Protein AF-A0A962MUT1-F1 (afdb_monomer_lite)

pLDDT: mean 72.92, std 14.72, range [40.44, 90.81]

Secondary structure (DSSP, 8-state):
------EEEEEEEEETTEEEEEEEEEESSHHHHHHHHHTT--TTT--EEEEEEPPPHHHHHSSPP-----------

Sequence (76 aa):
MATDLTYPYIARLILAGRVVQTLEFEAADDRAAWQHANDGIDPLRGLWVAVERKPDPQQAMDLPPAPNVSKEASGR

Structure (mmCIF, N/CA/C/O backbone):
data_AF-A0A962MUT1-F1
#
_entry.id   AF-A0A962MUT1-F1
#
loop_
_atom_site.group_PDB
_atom_site.id
_atom_site.type_symbol
_atom_site.label_atom_id
_atom_site.label_alt_id
_atom_site.label_comp_id
_atom_site.label_asym_id
_atom_site.label_entity_id
_atom_site.label_seq_id
_atom_site.pdbx_PDB_ins_code
_atom_site.Cartn_x
_atom_site.Cartn_y
_atom_site.Cartn_z
_atom_site.occupancy
_atom_site.B_iso_or_equiv
_atom_site.auth_seq_id
_atom_site.auth_comp_id
_atom_site.auth_asym_id
_atom_site.auth_atom_id
_atom_site.pdbx_PDB_model_num
ATOM 1 N N . MET A 1 1 ? 18.720 -9.191 -22.399 1.00 40.44 1 MET A N 1
ATOM 2 C CA . MET A 1 1 ? 17.767 -9.575 -21.341 1.00 40.44 1 MET A CA 1
ATOM 3 C C . MET A 1 1 ? 17.285 -8.273 -20.740 1.00 40.44 1 MET A C 1
ATOM 5 O O . MET A 1 1 ? 18.122 -7.546 -20.225 1.00 40.44 1 MET A O 1
ATOM 9 N N . ALA A 1 2 ? 16.025 -7.895 -20.960 1.00 46.94 2 ALA A N 1
ATOM 10 C CA . ALA A 1 2 ? 15.478 -6.701 -20.327 1.00 46.94 2 ALA A CA 1
ATOM 11 C C . ALA A 1 2 ? 15.333 -7.029 -18.841 1.00 46.94 2 ALA A C 1
ATOM 13 O O . ALA A 1 2 ? 14.563 -7.917 -18.484 1.00 46.94 2 ALA A O 1
ATOM 14 N N . THR A 1 3 ? 16.151 -6.412 -17.998 1.00 56.22 3 THR A N 1
ATOM 15 C CA . THR A 1 3 ? 15.870 -6.353 -16.569 1.00 56.22 3 THR A CA 1
ATOM 16 C C . THR A 1 3 ? 14.574 -5.566 -16.468 1.00 56.22 3 THR A C 1
ATOM 18 O O . THR A 1 3 ? 14.573 -4.369 -16.751 1.00 56.22 3 THR A O 1
ATOM 21 N N . ASP A 1 4 ? 13.464 -6.247 -16.196 1.00 66.69 4 ASP A N 1
ATOM 22 C CA . ASP A 1 4 ? 12.210 -5.574 -15.878 1.00 66.69 4 ASP A CA 1
ATOM 23 C C . ASP A 1 4 ? 12.512 -4.710 -14.649 1.00 66.69 4 ASP A C 1
ATOM 25 O O . ASP A 1 4 ? 12.857 -5.227 -13.586 1.00 66.69 4 ASP A O 1
ATOM 29 N N . LEU A 1 5 ? 12.578 -3.394 -14.847 1.00 82.19 5 LEU A N 1
ATOM 30 C CA . LEU A 1 5 ? 12.923 -2.444 -13.797 1.00 82.19 5 LEU A CA 1
ATOM 31 C C . LEU A 1 5 ? 11.750 -2.410 -12.823 1.00 82.19 5 LEU A C 1
ATOM 33 O O . LEU A 1 5 ? 10.765 -1.719 -13.064 1.00 82.19 5 LEU A O 1
ATOM 37 N N . THR A 1 6 ? 11.848 -3.178 -11.743 1.00 86.06 6 THR A N 1
ATOM 38 C CA . THR A 1 6 ? 10.889 -3.143 -10.645 1.00 86.06 6 THR A CA 1
ATOM 39 C C . THR A 1 6 ? 11.365 -2.194 -9.555 1.00 86.06 6 THR A C 1
ATOM 41 O O . THR A 1 6 ? 12.560 -1.970 -9.349 1.00 86.06 6 THR A O 1
ATOM 44 N N . TYR A 1 7 ? 10.403 -1.602 -8.859 1.00 86.38 7 TYR A N 1
ATOM 45 C CA . TYR A 1 7 ? 10.636 -0.665 -7.775 1.00 86.38 7 TYR A CA 1
ATOM 46 C C . TYR A 1 7 ? 9.903 -1.120 -6.517 1.00 86.38 7 TYR A C 1
ATOM 48 O O . TYR A 1 7 ? 8.837 -1.727 -6.622 1.00 86.38 7 TYR A O 1
ATOM 56 N N . PRO A 1 8 ? 10.439 -0.816 -5.326 1.00 89.62 8 PRO A N 1
ATOM 57 C CA . PRO A 1 8 ? 9.784 -1.159 -4.076 1.00 89.62 8 PRO A CA 1
ATOM 58 C C . PRO A 1 8 ? 8.578 -0.249 -3.812 1.00 89.62 8 PRO A C 1
ATOM 60 O O . PRO A 1 8 ? 8.676 0.978 -3.883 1.00 89.62 8 PRO A O 1
ATOM 63 N N . TYR A 1 9 ? 7.456 -0.850 -3.434 1.00 89.75 9 TYR A N 1
ATOM 64 C CA . TYR A 1 9 ? 6.197 -0.202 -3.079 1.00 89.75 9 TYR A CA 1
ATOM 65 C C . TYR A 1 9 ? 5.729 -0.638 -1.689 1.00 89.75 9 TYR A C 1
ATOM 67 O O . TYR A 1 9 ? 6.044 -1.730 -1.215 1.00 89.75 9 TYR A O 1
ATOM 75 N N . ILE A 1 10 ? 4.955 0.229 -1.037 1.00 90.19 10 ILE A N 1
ATOM 76 C CA . ILE A 1 10 ? 4.217 -0.069 0.190 1.00 90.19 10 ILE A CA 1
ATOM 77 C C . ILE A 1 10 ? 2.740 0.196 -0.066 1.00 90.19 10 ILE A C 1
ATOM 79 O O . ILE A 1 10 ? 2.355 1.323 -0.375 1.00 90.19 10 ILE A O 1
ATOM 83 N N . ALA A 1 11 ? 1.904 -0.816 0.143 1.00 88.94 11 ALA A N 1
ATOM 84 C CA . ALA A 1 11 ? 0.465 -0.644 0.266 1.00 88.94 11 ALA A CA 1
ATOM 85 C C . ALA A 1 11 ? 0.053 -0.555 1.744 1.00 88.94 11 ALA A C 1
ATOM 87 O O . ALA A 1 11 ? 0.599 -1.257 2.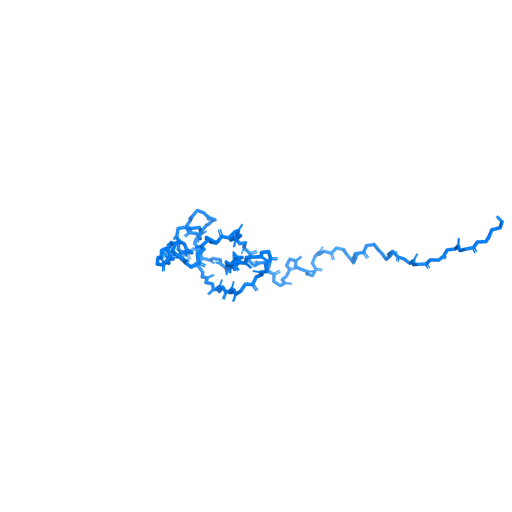600 1.00 88.94 11 ALA A O 1
ATOM 88 N N . ARG A 1 12 ? -0.915 0.315 2.057 1.00 88.12 12 ARG A N 1
ATOM 89 C CA . ARG A 1 12 ? -1.474 0.525 3.406 1.00 88.12 12 ARG A CA 1
ATOM 90 C C . ARG A 1 12 ? -2.987 0.320 3.425 1.00 88.12 12 ARG A C 1
ATOM 92 O O . ARG A 1 12 ? -3.721 0.976 2.684 1.00 88.12 12 ARG A O 1
ATOM 99 N N . LEU A 1 13 ? -3.453 -0.598 4.266 1.00 85.12 13 LEU A N 1
ATOM 100 C CA . LEU A 1 13 ? -4.871 -0.881 4.469 1.00 85.12 13 LEU A CA 1
ATOM 101 C C . LEU A 1 13 ? -5.354 -0.061 5.661 1.00 85.12 13 LEU A C 1
ATOM 103 O O . LEU A 1 13 ? -4.816 -0.213 6.762 1.00 85.12 13 LEU A O 1
ATOM 107 N N . ILE A 1 14 ? -6.360 0.795 5.456 1.00 77.50 14 ILE A N 1
ATOM 108 C CA . ILE A 1 14 ? -6.993 1.546 6.543 1.00 77.50 14 ILE A CA 1
ATOM 109 C C . ILE A 1 14 ? -8.333 0.919 6.903 1.00 77.50 14 ILE A C 1
ATOM 111 O O . ILE A 1 14 ? -9.213 0.764 6.060 1.00 77.50 14 ILE A O 1
ATOM 115 N N . LEU A 1 15 ? -8.509 0.650 8.194 1.00 77.69 15 LEU A N 1
ATOM 116 C CA . LEU A 1 15 ? -9.783 0.271 8.786 1.00 77.69 15 LEU A CA 1
ATOM 117 C C . LEU A 1 15 ? -10.084 1.234 9.936 1.00 77.69 15 LEU A C 1
ATOM 119 O O . LEU A 1 15 ? -9.231 1.479 10.789 1.00 77.69 15 LEU A O 1
ATOM 123 N N . ALA A 1 16 ? -11.287 1.815 9.940 1.00 80.25 16 ALA A N 1
ATOM 124 C CA . ALA A 1 16 ? -11.725 2.773 10.963 1.00 80.25 16 ALA A CA 1
ATOM 125 C C . ALA A 1 16 ? -10.717 3.923 11.219 1.00 80.25 16 ALA A C 1
ATOM 127 O O . ALA A 1 16 ? -10.457 4.302 12.361 1.00 80.25 16 ALA A O 1
ATOM 128 N N . GLY A 1 17 ? -10.115 4.459 10.149 1.00 76.25 17 GLY A N 1
ATOM 129 C CA . GLY A 1 17 ? -9.168 5.580 10.224 1.00 76.25 17 GLY A CA 1
ATOM 130 C C . GLY A 1 17 ? -7.767 5.222 10.733 1.00 76.25 17 GLY A C 1
ATOM 131 O O . GLY A 1 17 ? -6.971 6.120 10.993 1.00 76.25 17 GLY A O 1
ATOM 132 N N . ARG A 1 18 ? -7.442 3.931 10.882 1.00 79.31 18 ARG A N 1
ATOM 133 C CA . ARG A 1 18 ? -6.113 3.453 11.293 1.00 79.31 18 ARG A CA 1
ATOM 134 C C . ARG A 1 18 ? -5.520 2.527 10.245 1.00 79.31 18 ARG A C 1
ATOM 136 O O . ARG A 1 18 ? -6.237 1.696 9.696 1.00 79.31 18 ARG A O 1
ATOM 143 N N . VAL A 1 19 ? -4.212 2.634 10.012 1.00 83.00 19 VAL A N 1
ATOM 144 C CA . VAL A 1 19 ? -3.480 1.641 9.215 1.00 83.00 19 VAL A CA 1
ATOM 145 C C . VAL A 1 19 ? -3.441 0.340 10.011 1.00 83.00 19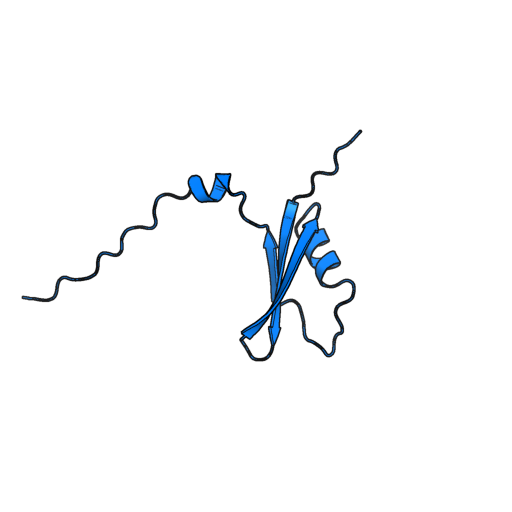 VAL A C 1
ATOM 147 O O . VAL A 1 19 ? -2.861 0.294 11.093 1.00 83.00 19 VAL A O 1
ATOM 150 N N . VAL A 1 20 ? -4.093 -0.698 9.496 1.00 85.12 20 VAL A N 1
ATOM 151 C CA . VAL A 1 20 ? -4.179 -2.018 10.142 1.00 85.12 20 VAL A CA 1
ATOM 152 C C . VAL A 1 20 ? -3.272 -3.052 9.488 1.00 85.12 20 VAL A C 1
ATOM 154 O O . VAL A 1 20 ? -2.956 -4.062 10.111 1.00 85.12 20 VAL A O 1
ATOM 157 N N . GLN A 1 21 ? -2.833 -2.798 8.253 1.00 83.56 21 GLN A N 1
ATO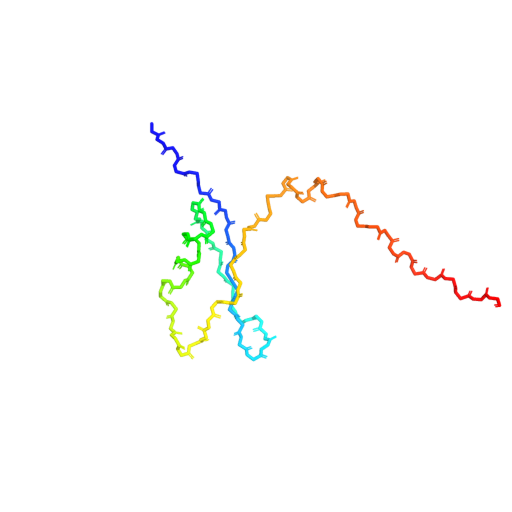M 158 C CA . GLN A 1 21 ? -1.895 -3.659 7.546 1.00 83.56 21 GLN A CA 1
ATOM 159 C C . GLN A 1 21 ? -1.032 -2.853 6.578 1.00 83.56 21 GLN A C 1
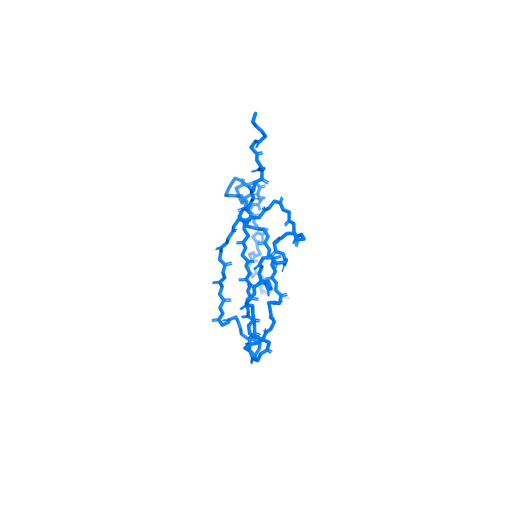ATOM 161 O O . GLN A 1 21 ? -1.494 -1.897 5.950 1.00 83.56 21 GLN A O 1
ATOM 166 N N . THR A 1 22 ? 0.220 -3.276 6.453 1.00 87.31 22 THR A N 1
ATOM 167 C CA . THR A 1 22 ? 1.184 -2.780 5.474 1.00 87.31 22 THR A CA 1
ATOM 168 C C . THR A 1 22 ? 1.716 -3.958 4.671 1.00 87.31 22 THR A C 1
ATOM 170 O O . THR A 1 22 ? 2.086 -4.972 5.264 1.00 87.31 22 THR A O 1
ATOM 173 N N . LEU A 1 23 ? 1.769 -3.825 3.351 1.00 85.94 23 LEU A N 1
ATOM 174 C CA . LEU A 1 23 ? 2.365 -4.809 2.453 1.00 85.94 23 LEU A CA 1
ATOM 175 C C . LEU A 1 23 ? 3.500 -4.138 1.688 1.00 85.94 23 LEU A C 1
ATOM 177 O O . LEU A 1 23 ? 3.269 -3.126 1.033 1.00 85.94 23 LEU A O 1
ATOM 181 N N . GLU A 1 24 ? 4.703 -4.698 1.770 1.00 89.62 24 GLU A N 1
ATOM 182 C CA . GLU A 1 24 ? 5.828 -4.284 0.932 1.00 89.62 24 GLU A CA 1
ATOM 183 C C . GLU A 1 24 ? 5.992 -5.278 -0.215 1.00 89.62 24 GLU A C 1
ATOM 185 O O . GLU A 1 24 ? 5.952 -6.488 0.011 1.00 89.62 24 GLU A O 1
ATOM 190 N N . PHE A 1 25 ? 6.157 -4.781 -1.435 1.00 88.19 25 PHE A N 1
ATOM 191 C CA . PHE A 1 25 ? 6.304 -5.607 -2.633 1.00 88.19 25 PHE A CA 1
ATOM 192 C C . PHE A 1 25 ? 7.008 -4.817 -3.738 1.00 88.19 25 PHE A C 1
ATOM 194 O O . PHE A 1 25 ? 7.234 -3.615 -3.603 1.00 88.19 25 PHE A O 1
ATOM 201 N N . GLU A 1 26 ? 7.361 -5.483 -4.833 1.00 90.81 26 GLU A N 1
ATOM 202 C CA . GLU A 1 26 ? 7.984 -4.847 -5.993 1.00 90.81 26 GLU A CA 1
ATOM 203 C C . GLU A 1 26 ? 7.024 -4.813 -7.183 1.00 90.81 26 GLU A C 1
ATOM 205 O O . GLU A 1 26 ? 6.301 -5.777 -7.439 1.00 90.81 26 GLU A O 1
ATOM 210 N N . ALA A 1 27 ? 7.017 -3.704 -7.921 1.00 89.81 27 ALA A N 1
ATOM 211 C CA . ALA A 1 27 ? 6.215 -3.543 -9.130 1.00 89.81 27 ALA A CA 1
ATOM 212 C C . ALA A 1 27 ? 6.935 -2.662 -10.157 1.00 89.81 27 ALA A C 1
ATOM 214 O O . ALA A 1 27 ? 7.759 -1.825 -9.794 1.00 89.81 27 ALA A O 1
ATOM 215 N N . ALA A 1 28 ? 6.618 -2.849 -11.439 1.00 89.12 28 ALA A N 1
ATOM 216 C CA . ALA A 1 28 ? 7.233 -2.090 -12.530 1.00 89.12 28 ALA A CA 1
ATOM 217 C C . ALA A 1 28 ? 6.839 -0.600 -12.518 1.00 89.12 28 ALA A C 1
ATOM 219 O O . ALA A 1 28 ? 7.642 0.276 -12.838 1.00 89.12 28 ALA A O 1
ATOM 220 N N . ASP A 1 29 ? 5.600 -0.306 -12.126 1.00 87.75 29 ASP A N 1
ATOM 221 C CA . ASP A 1 29 ? 5.017 1.032 -12.142 1.00 87.75 29 ASP A CA 1
ATOM 222 C C . ASP A 1 29 ? 3.838 1.141 -11.161 1.00 87.75 29 ASP A C 1
ATOM 224 O O . ASP A 1 29 ? 3.370 0.142 -10.608 1.00 87.75 29 ASP A O 1
ATOM 228 N N . ASP A 1 30 ? 3.327 2.359 -10.966 1.00 85.25 30 ASP A N 1
ATOM 229 C CA . ASP A 1 30 ? 2.259 2.639 -10.002 1.00 85.25 30 ASP A CA 1
ATOM 230 C C . ASP A 1 30 ? 0.959 1.885 -10.320 1.00 85.25 30 ASP A C 1
ATOM 232 O O . ASP A 1 30 ? 0.248 1.456 -9.410 1.00 85.25 30 ASP A O 1
ATOM 236 N N . ARG A 1 31 ? 0.629 1.682 -11.603 1.00 87.81 31 ARG A N 1
ATOM 237 C CA . ARG A 1 31 ? -0.584 0.956 -12.004 1.00 87.81 31 ARG A CA 1
ATOM 238 C C . ARG A 1 31 ? -0.434 -0.531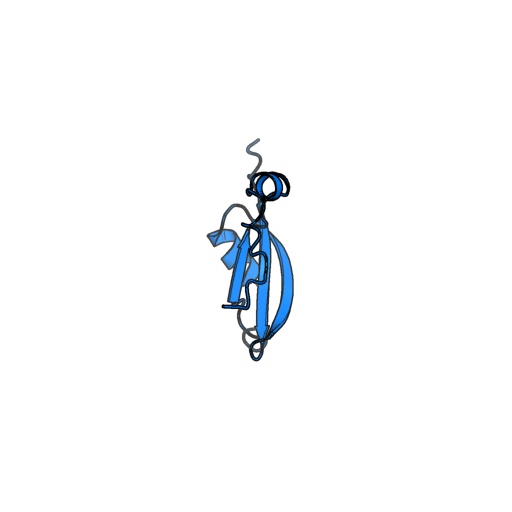 -11.713 1.00 87.81 31 ARG A C 1
ATOM 240 O O . ARG A 1 31 ? -1.366 -1.124 -11.167 1.00 87.81 31 ARG A O 1
ATOM 247 N N . ALA A 1 32 ? 0.710 -1.121 -12.054 1.00 88.62 32 ALA A N 1
ATOM 248 C CA . ALA A 1 32 ? 1.028 -2.497 -11.688 1.00 88.62 32 ALA A CA 1
ATOM 249 C C . ALA A 1 32 ? 1.010 -2.672 -10.163 1.00 88.62 32 ALA A C 1
ATOM 251 O O . ALA A 1 32 ? 0.476 -3.662 -9.665 1.00 88.62 32 ALA A O 1
ATOM 252 N N . ALA A 1 33 ? 1.499 -1.678 -9.417 1.00 88.75 33 ALA A N 1
ATOM 253 C CA . ALA A 1 33 ? 1.506 -1.718 -7.965 1.00 88.75 33 ALA A CA 1
ATOM 254 C C . ALA A 1 33 ? 0.095 -1.693 -7.365 1.00 88.75 33 ALA A C 1
ATOM 256 O O . ALA A 1 33 ? -0.224 -2.485 -6.479 1.00 88.75 33 ALA A O 1
ATOM 257 N N . TRP A 1 34 ? -0.778 -0.828 -7.885 1.00 87.25 34 TRP A N 1
ATOM 258 C CA . TRP A 1 34 ? -2.186 -0.794 -7.496 1.00 87.25 34 TRP A CA 1
ATOM 259 C C . TRP A 1 34 ? -2.910 -2.100 -7.818 1.00 87.25 34 TRP A C 1
ATOM 261 O O . TRP A 1 34 ? -3.713 -2.562 -7.009 1.00 87.25 34 TRP A O 1
ATOM 271 N N . GLN A 1 35 ? -2.640 -2.705 -8.974 1.00 88.00 35 GLN A N 1
ATOM 272 C CA . GLN A 1 35 ? -3.222 -4.000 -9.324 1.00 88.00 35 GLN A CA 1
ATOM 273 C C . GLN A 1 35 ? -2.732 -5.096 -8.386 1.00 88.00 35 GLN A C 1
ATOM 275 O O . GLN A 1 35 ? -3.563 -5.784 -7.812 1.00 88.00 35 GLN A O 1
ATOM 280 N N . HIS A 1 36 ? -1.420 -5.199 -8.168 1.00 86.38 36 HIS A N 1
ATOM 281 C CA . HIS A 1 36 ? -0.824 -6.203 -7.290 1.00 86.38 36 HIS A CA 1
ATOM 282 C C . HIS A 1 36 ? -1.328 -6.090 -5.850 1.00 86.38 36 HIS A C 1
ATOM 284 O O . HIS A 1 36 ? -1.648 -7.096 -5.232 1.00 86.38 36 HIS A O 1
ATOM 290 N N . ALA A 1 37 ? -1.460 -4.869 -5.324 1.00 84.81 37 ALA A N 1
ATOM 291 C CA . ALA A 1 37 ? -2.030 -4.667 -4.000 1.00 84.81 37 ALA A CA 1
ATOM 292 C C . ALA A 1 37 ? -3.477 -5.191 -3.943 1.00 84.81 37 ALA A C 1
ATOM 294 O O . ALA A 1 37 ? -3.844 -5.925 -3.029 1.00 84.81 37 ALA A O 1
ATOM 295 N N . ASN A 1 38 ? -4.311 -4.851 -4.926 1.00 80.62 38 ASN A N 1
ATOM 296 C CA . ASN A 1 38 ? -5.714 -5.273 -4.932 1.00 80.62 38 ASN A CA 1
ATOM 297 C C . ASN A 1 38 ? -5.926 -6.740 -5.351 1.00 80.62 38 ASN A C 1
ATOM 299 O O . ASN A 1 38 ? -7.011 -7.274 -5.112 1.00 80.62 38 ASN A O 1
ATOM 303 N N . ASP A 1 39 ? -4.920 -7.393 -5.935 1.00 80.38 39 ASP A N 1
ATOM 304 C CA . ASP A 1 39 ? -4.952 -8.807 -6.301 1.00 80.38 39 ASP A CA 1
ATOM 305 C C . ASP A 1 39 ? -4.955 -9.663 -5.024 1.00 80.38 39 ASP A C 1
ATOM 307 O O . ASP A 1 39 ? -3.945 -9.850 -4.351 1.00 80.38 39 ASP A O 1
ATOM 311 N N . GLY A 1 40 ? -6.145 -10.11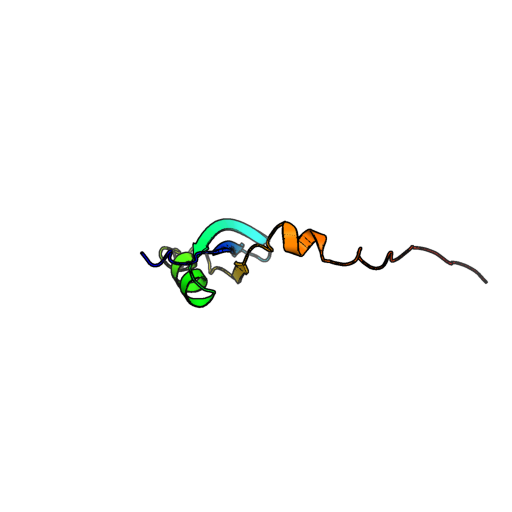8 -4.626 1.00 68.88 40 GLY A N 1
ATOM 312 C CA . GLY A 1 40 ? -6.337 -10.917 -3.415 1.00 68.88 40 GLY A CA 1
ATOM 313 C C . GLY A 1 40 ? -6.772 -10.140 -2.170 1.00 68.88 40 GLY A C 1
ATOM 314 O O . GLY A 1 40 ? -6.832 -10.737 -1.092 1.00 68.88 40 GLY A O 1
ATOM 315 N N . ILE A 1 41 ? -7.135 -8.852 -2.283 1.00 71.94 41 ILE A N 1
ATOM 316 C CA . ILE A 1 41 ? -7.855 -8.197 -1.184 1.00 71.94 41 ILE A CA 1
ATOM 317 C C . ILE A 1 41 ? -9.235 -8.833 -1.032 1.00 71.94 41 ILE A C 1
ATOM 319 O O . ILE A 1 41 ? -10.018 -8.932 -1.976 1.00 71.94 41 ILE A O 1
ATOM 323 N N . ASP A 1 42 ? -9.540 -9.246 0.193 1.00 68.75 42 ASP A N 1
ATOM 324 C CA . ASP A 1 42 ? -10.895 -9.609 0.567 1.00 68.75 42 ASP A CA 1
ATOM 325 C C . ASP A 1 42 ? -11.720 -8.313 0.672 1.00 68.75 42 ASP A C 1
ATOM 327 O O . ASP A 1 42 ? -11.421 -7.476 1.534 1.00 68.75 42 ASP A O 1
ATOM 331 N N . PRO A 1 43 ? -12.755 -8.119 -0.167 1.00 67.81 43 PRO A N 1
ATOM 332 C CA . PRO A 1 43 ? -13.549 -6.893 -0.179 1.00 67.81 43 PRO A CA 1
ATOM 333 C C . PRO A 1 43 ? -14.267 -6.619 1.154 1.00 67.81 43 PRO A C 1
ATOM 335 O O . PRO A 1 43 ? -14.684 -5.489 1.399 1.00 67.81 43 PRO A O 1
ATOM 338 N N . LEU A 1 44 ? -14.387 -7.614 2.042 1.00 71.19 44 LEU A N 1
ATOM 339 C CA . LEU A 1 44 ? -14.942 -7.462 3.389 1.00 71.19 44 LEU A CA 1
ATOM 340 C C . LEU A 1 44 ? -13.910 -6.961 4.414 1.00 71.19 44 LEU A C 1
ATOM 342 O O . LEU A 1 44 ? -14.295 -6.497 5.487 1.00 71.19 44 LEU A O 1
ATOM 346 N N . ARG A 1 45 ? -12.606 -7.043 4.113 1.00 66.06 45 ARG A N 1
ATOM 347 C CA . ARG A 1 45 ? -11.511 -6.619 5.010 1.00 66.06 45 ARG A CA 1
ATOM 348 C C . ARG A 1 45 ? -11.115 -5.151 4.823 1.00 66.06 45 ARG A C 1
ATOM 350 O O . ARG A 1 45 ? -10.433 -4.602 5.687 1.00 66.06 45 ARG A O 1
ATOM 357 N N . GLY A 1 46 ? -11.583 -4.513 3.750 1.00 66.38 46 GLY A N 1
ATOM 358 C CA . GLY A 1 46 ? -11.341 -3.107 3.419 1.00 66.38 46 GLY A CA 1
ATOM 359 C C . GLY A 1 46 ? -10.633 -2.937 2.074 1.00 66.38 46 GLY A C 1
ATOM 360 O O . GLY A 1 46 ? -10.370 -3.910 1.377 1.00 66.38 46 GLY A O 1
ATOM 361 N N . LEU A 1 47 ? -10.333 -1.690 1.705 1.00 69.62 47 LEU A N 1
ATOM 362 C CA . LEU A 1 47 ? -9.606 -1.344 0.478 1.00 69.62 47 LEU A CA 1
ATOM 363 C C . LEU A 1 47 ? -8.231 -0.773 0.836 1.00 69.62 47 LEU A C 1
ATOM 365 O O . LEU A 1 47 ? -8.120 0.002 1.792 1.00 69.62 47 LEU A O 1
ATOM 369 N N . TRP A 1 48 ? -7.192 -1.105 0.061 1.00 70.25 48 TRP A N 1
ATOM 370 C CA . TRP A 1 48 ? -5.922 -0.379 0.137 1.00 70.25 48 TRP A CA 1
ATOM 371 C C . TRP A 1 48 ? -6.196 1.094 -0.155 1.00 70.25 48 TRP A C 1
ATOM 373 O O . TRP A 1 48 ? -6.715 1.444 -1.212 1.00 70.25 48 TRP A O 1
ATOM 383 N N . VAL A 1 49 ? -5.876 1.964 0.795 1.00 71.75 49 VAL A N 1
ATOM 384 C CA . VAL A 1 49 ? -6.143 3.405 0.660 1.00 71.75 49 VAL A CA 1
ATOM 385 C C . VAL A 1 49 ? -4.962 4.160 0.064 1.00 71.75 49 VAL A C 1
ATOM 387 O O . VAL A 1 49 ? -5.114 5.297 -0.369 1.00 71.75 49 VAL A O 1
ATOM 390 N N . ALA A 1 50 ? -3.785 3.536 0.065 1.00 80.69 50 ALA A N 1
ATOM 391 C CA . ALA A 1 50 ? -2.553 4.109 -0.441 1.00 80.69 50 ALA A CA 1
ATOM 392 C C . ALA A 1 50 ? -1.623 2.989 -0.909 1.00 80.69 50 ALA A C 1
ATOM 394 O O . ALA A 1 50 ? -1.386 2.036 -0.164 1.00 80.69 50 ALA A O 1
ATOM 395 N N . VAL A 1 51 ? -1.100 3.135 -2.124 1.00 85.69 51 VAL A N 1
ATOM 396 C CA . VAL A 1 51 ? 0.028 2.373 -2.664 1.00 85.69 51 VAL A CA 1
ATOM 397 C C . VAL A 1 51 ? 1.067 3.402 -3.079 1.00 85.69 51 VAL A C 1
ATOM 399 O O . VAL A 1 51 ? 0.824 4.205 -3.977 1.00 85.69 51 VAL A O 1
ATOM 402 N N . GLU A 1 52 ? 2.189 3.430 -2.371 1.00 87.25 52 GLU A N 1
ATOM 403 C CA . GLU A 1 52 ? 3.217 4.458 -2.513 1.00 87.25 52 GLU A CA 1
ATOM 404 C C . GLU A 1 52 ? 4.554 3.794 -2.813 1.00 87.25 52 GLU A C 1
ATOM 406 O O . GLU A 1 52 ? 4.919 2.793 -2.191 1.00 87.25 52 GLU A O 1
ATOM 411 N N . ARG A 1 53 ? 5.307 4.353 -3.759 1.00 85.31 53 ARG A N 1
ATOM 412 C CA . ARG A 1 53 ? 6.672 3.907 -4.021 1.00 85.31 53 ARG A CA 1
ATOM 413 C C . ARG A 1 53 ? 7.548 4.250 -2.818 1.00 85.31 53 ARG A C 1
ATOM 415 O O . ARG A 1 53 ? 7.504 5.383 -2.335 1.00 85.31 53 ARG A O 1
ATOM 422 N N . LYS A 1 54 ? 8.349 3.299 -2.324 1.00 82.62 54 LYS A N 1
ATOM 423 C CA . LYS A 1 54 ? 9.323 3.603 -1.267 1.00 82.62 54 LYS A CA 1
ATOM 424 C C . LYS A 1 54 ? 10.315 4.615 -1.841 1.00 82.62 54 LYS A C 1
ATOM 426 O O . LYS A 1 54 ? 10.865 4.352 -2.914 1.00 82.62 54 LYS A O 1
ATOM 431 N N . PRO A 1 55 ? 10.540 5.757 -1.168 1.00 68.06 55 PRO A N 1
ATOM 432 C CA . PRO A 1 55 ? 11.612 6.645 -1.570 1.00 68.06 55 PRO A CA 1
ATOM 433 C C . PRO A 1 55 ? 12.909 5.849 -1.504 1.00 68.06 55 PRO A C 1
ATOM 435 O O . PRO A 1 55 ? 13.155 5.126 -0.532 1.00 68.06 55 PRO A O 1
ATOM 438 N N . ASP A 1 56 ? 13.710 5.949 -2.558 1.00 65.94 56 ASP A N 1
ATOM 439 C CA . ASP A 1 56 ? 15.032 5.349 -2.549 1.00 65.94 56 ASP A CA 1
ATOM 440 C C . ASP A 1 56 ? 15.807 5.936 -1.353 1.00 65.94 56 ASP A C 1
ATOM 442 O O . ASP A 1 56 ? 15.734 7.152 -1.129 1.00 65.94 56 ASP A O 1
ATOM 446 N N . PRO A 1 57 ? 16.515 5.135 -0.539 1.00 58.25 57 PRO A N 1
ATOM 447 C CA . PRO A 1 57 ? 17.299 5.672 0.568 1.00 58.25 57 PRO A CA 1
ATOM 448 C C . PRO A 1 57 ? 18.291 6.761 0.118 1.00 58.25 57 PRO A C 1
ATOM 450 O O . PRO A 1 57 ? 18.582 7.656 0.909 1.00 58.25 57 PRO A O 1
ATOM 453 N N . GLN A 1 58 ? 18.738 6.770 -1.148 1.00 57.97 58 GLN A N 1
ATOM 454 C CA . GLN A 1 58 ? 19.506 7.891 -1.707 1.00 57.97 58 GLN A CA 1
ATOM 455 C C . GLN A 1 58 ? 18.671 9.156 -1.950 1.00 57.97 58 GLN A C 1
ATOM 457 O O . GLN A 1 58 ? 19.170 10.250 -1.710 1.00 57.97 58 GLN A O 1
ATOM 462 N N . GLN A 1 59 ? 17.396 9.049 -2.333 1.00 55.38 59 GLN A N 1
ATOM 463 C CA . GLN A 1 59 ? 16.512 10.217 -2.467 1.00 55.38 59 GLN A CA 1
ATOM 464 C C . GLN A 1 59 ? 16.153 10.848 -1.116 1.00 55.38 59 GLN A C 1
ATOM 466 O O . GLN A 1 59 ? 15.974 12.060 -1.037 1.00 55.38 59 GLN A O 1
ATOM 471 N N . ALA A 1 60 ? 16.085 10.058 -0.039 1.00 55.25 60 ALA A N 1
ATOM 472 C CA . ALA A 1 60 ? 15.863 10.585 1.309 1.00 55.25 60 ALA A CA 1
ATOM 473 C C . ALA A 1 60 ? 17.067 11.387 1.845 1.00 55.25 60 ALA A C 1
ATOM 475 O O . ALA A 1 60 ? 16.883 12.268 2.682 1.00 55.25 60 ALA A O 1
ATOM 476 N N . MET A 1 61 ? 18.281 11.103 1.356 1.00 59.53 61 MET A N 1
ATOM 477 C CA . MET A 1 61 ? 19.496 11.863 1.682 1.00 59.53 61 MET A CA 1
ATOM 478 C C . MET A 1 61 ? 19.630 13.170 0.885 1.00 59.53 61 MET A C 1
ATOM 480 O O . MET A 1 61 ? 20.359 14.057 1.321 1.00 59.53 61 MET A O 1
ATOM 484 N N . ASP A 1 62 ? 18.933 13.295 -0.250 1.00 57.91 62 ASP A N 1
ATOM 485 C CA . ASP A 1 62 ? 18.918 14.503 -1.096 1.00 57.91 62 ASP A CA 1
ATOM 486 C C . ASP A 1 62 ? 17.854 15.525 -0.651 1.00 57.91 62 ASP A C 1
ATOM 488 O O . ASP A 1 62 ? 17.813 16.662 -1.122 1.00 57.91 62 ASP A O 1
ATOM 492 N N . LEU A 1 63 ? 16.982 15.151 0.294 1.00 57.16 63 LEU A N 1
ATOM 493 C CA . LEU A 1 63 ? 16.065 16.106 0.899 1.00 57.16 63 LEU A CA 1
ATOM 494 C C . LEU A 1 63 ? 16.878 17.086 1.759 1.00 57.16 63 LEU A C 1
ATOM 496 O O . LEU A 1 63 ? 17.558 16.650 2.695 1.00 57.16 63 LEU A O 1
ATOM 500 N N . PRO A 1 64 ? 16.807 18.408 1.498 1.00 60.31 64 PRO A N 1
ATOM 501 C CA . PRO A 1 64 ? 17.398 19.376 2.406 1.00 60.31 64 PRO A CA 1
ATOM 502 C C . PRO A 1 64 ? 16.806 19.137 3.801 1.00 60.31 64 PRO A C 1
ATOM 504 O O . PRO A 1 64 ? 15.616 18.806 3.901 1.00 60.31 64 PRO A O 1
ATOM 507 N N . PRO A 1 65 ? 17.602 19.272 4.878 1.00 59.25 65 PRO A N 1
ATOM 508 C CA . PRO A 1 65 ? 17.089 19.100 6.229 1.00 59.25 65 PRO A CA 1
ATOM 509 C C . PRO A 1 65 ? 15.828 19.948 6.367 1.00 59.25 65 PRO A C 1
ATOM 511 O O . PRO A 1 65 ? 15.834 21.124 5.988 1.00 59.25 65 PRO A O 1
ATOM 514 N N . ALA A 1 66 ? 14.741 19.326 6.839 1.00 61.06 66 ALA A N 1
ATOM 515 C CA . ALA A 1 66 ? 13.470 20.010 7.038 1.00 61.06 66 ALA A CA 1
ATOM 516 C C . ALA A 1 66 ? 13.748 21.353 7.731 1.00 61.06 66 ALA A C 1
ATOM 518 O O . ALA A 1 66 ? 14.534 21.362 8.688 1.00 61.06 66 ALA A O 1
ATOM 519 N N . PRO A 1 67 ? 13.186 22.479 7.245 1.00 54.72 67 PRO A N 1
ATOM 520 C CA . PRO A 1 67 ? 13.452 23.777 7.838 1.00 54.72 67 PRO A CA 1
ATOM 521 C C . PRO A 1 67 ? 13.167 23.656 9.326 1.00 54.72 67 PRO A C 1
ATOM 523 O O . PRO A 1 67 ? 12.067 23.280 9.729 1.00 54.72 67 PRO A O 1
ATOM 526 N N . ASN A 1 68 ? 14.213 23.876 10.116 1.00 52.38 68 ASN A N 1
ATOM 527 C CA . ASN A 1 68 ? 14.182 23.759 11.556 1.00 52.38 68 ASN A CA 1
ATOM 528 C C . ASN A 1 68 ? 13.122 24.753 12.040 1.00 52.38 68 ASN A C 1
ATOM 530 O O . ASN A 1 68 ? 13.383 25.956 12.100 1.00 52.38 68 ASN A O 1
ATOM 534 N N . VAL A 1 69 ? 11.898 24.288 12.308 1.00 55.59 69 VAL A N 1
ATOM 535 C CA . VAL A 1 69 ? 10.871 25.119 12.937 1.00 55.59 69 VAL A CA 1
ATOM 536 C C . VAL A 1 69 ? 11.258 25.188 14.407 1.00 55.59 69 VAL A C 1
ATOM 538 O O . VAL A 1 69 ? 10.687 24.518 15.266 1.00 55.59 69 VAL A O 1
ATOM 541 N N . SER A 1 70 ? 12.325 25.941 14.675 1.00 50.91 70 SER A N 1
ATOM 542 C CA . SER A 1 70 ? 12.742 26.305 16.013 1.00 50.91 70 SER A CA 1
ATOM 543 C C . SER A 1 70 ? 11.574 27.028 16.660 1.00 50.91 70 SER A C 1
ATOM 545 O O . SER A 1 70 ? 11.172 28.124 16.275 1.00 50.91 70 SER A O 1
ATOM 547 N N . LYS A 1 71 ? 11.009 26.326 17.629 1.00 51.09 71 LYS A N 1
ATOM 548 C CA . LYS A 1 71 ? 10.115 26.822 18.657 1.00 51.09 71 LYS A CA 1
ATOM 549 C C . LYS A 1 71 ? 10.702 28.098 19.292 1.00 51.09 71 LYS A C 1
ATOM 551 O O . LYS A 1 71 ? 11.898 28.158 19.552 1.00 51.09 71 LYS A O 1
ATOM 556 N N . GLU A 1 72 ? 9.798 29.019 19.624 1.00 50.06 72 GLU A N 1
ATOM 557 C CA . GLU A 1 72 ? 9.922 30.106 20.613 1.00 50.06 72 GLU A CA 1
ATOM 558 C C . GLU A 1 72 ? 10.536 31.450 20.181 1.00 50.06 72 GLU A C 1
ATOM 560 O O . GLU A 1 72 ? 11.744 31.636 20.097 1.00 50.06 72 GLU A O 1
ATOM 565 N N . ALA A 1 73 ? 9.658 32.455 20.110 1.00 42.94 73 ALA A N 1
ATOM 566 C CA . ALA A 1 73 ? 9.878 33.712 20.818 1.00 42.94 73 ALA A CA 1
ATOM 567 C C . ALA A 1 73 ? 8.532 34.217 21.362 1.00 42.94 73 ALA A C 1
ATOM 569 O O . ALA A 1 73 ? 7.808 34.971 20.716 1.00 42.94 73 ALA A O 1
ATOM 570 N N . SER A 1 74 ? 8.192 33.756 22.567 1.00 45.28 74 SER A N 1
ATOM 571 C CA . SER A 1 74 ? 7.362 34.537 23.482 1.00 45.28 74 SER A CA 1
ATOM 572 C C . SER A 1 74 ? 8.062 35.864 23.780 1.00 45.28 74 SER A C 1
ATOM 574 O O . SER A 1 74 ? 9.246 35.870 24.110 1.00 45.28 74 SER A O 1
ATOM 576 N N . GLY A 1 75 ? 7.302 36.958 23.764 1.00 53.72 75 GLY A N 1
ATOM 577 C CA . GLY A 1 75 ? 7.602 38.149 24.557 1.00 53.72 75 GLY A CA 1
ATOM 578 C C . GLY A 1 75 ? 8.114 39.359 23.782 1.00 53.72 75 GLY A C 1
ATOM 579 O O . GLY A 1 75 ? 9.309 39.479 23.514 1.00 53.72 75 GLY A O 1
ATOM 580 N N . ARG A 1 76 ? 7.217 40.321 23.561 1.00 49.06 76 ARG A N 1
ATOM 581 C CA . ARG A 1 76 ? 7.293 41.657 24.172 1.00 49.06 76 ARG A CA 1
ATOM 582 C C . ARG A 1 76 ? 5.921 42.312 24.172 1.00 49.06 76 ARG A C 1
ATOM 584 O O . ARG A 1 76 ? 5.192 42.119 23.177 1.00 49.06 76 ARG A O 1
#

Foldseek 3Di:
DPPLDKFKKKWFFDDPNDGPDIDIDIDSDPVRQLCVQPVPDDVVSGHGPDIGTDPDPVNVVVDDPDPPPDDDDDDD

Radius of gyration: 18.37 Å; chains: 1; bounding box: 34×53×46 Å